Protein AF-A0A2C9THN3-F1 (afdb_monomer_lite)

InterPro domains:
  IPR021145 Portal protein SPP1 Gp6-like [PF05133] (47-108)

pLDDT: mean 83.49, std 13.27, range [46.38, 97.44]

Structure (mmCIF, N/CA/C/O backbone):
data_AF-A0A2C9THN3-F1
#
_entry.id   AF-A0A2C9THN3-F1
#
loop_
_atom_site.group_PDB
_atom_site.id
_atom_site.type_symbol
_atom_site.label_atom_id
_atom_site.label_alt_id
_atom_site.label_comp_id
_atom_site.label_asym_id
_atom_site.label_entity_id
_atom_site.label_seq_id
_atom_site.pdbx_PDB_ins_code
_atom_site.Cartn_x
_atom_site.Cartn_y
_atom_site.Cartn_z
_atom_site.occupancy
_atom_site.B_iso_or_equiv
_atom_site.auth_seq_id
_atom_site.auth_comp_id
_atom_site.auth_asym_id
_atom_site.auth_atom_id
_atom_site.pdbx_PDB_model_num
ATOM 1 N N . MET A 1 1 ? 1.369 -20.437 -43.093 1.00 48.19 1 MET A N 1
ATOM 2 C CA . MET A 1 1 ? 1.200 -20.181 -41.647 1.00 48.19 1 MET A CA 1
ATOM 3 C C . MET A 1 1 ? 1.747 -18.784 -41.389 1.00 48.19 1 MET A C 1
ATOM 5 O O . MET A 1 1 ? 2.913 -18.563 -41.687 1.00 48.19 1 MET A O 1
ATOM 9 N N . LEU A 1 2 ? 0.907 -17.816 -41.009 1.00 46.38 2 LEU A N 1
ATOM 10 C CA . LEU A 1 2 ? 1.350 -16.438 -40.760 1.00 46.38 2 LEU A CA 1
ATOM 11 C C . LEU A 1 2 ? 2.189 -16.417 -39.478 1.00 46.38 2 LEU A C 1
ATOM 13 O O . LEU A 1 2 ? 1.709 -16.823 -38.421 1.00 46.38 2 LEU A O 1
ATOM 17 N N . LYS A 1 3 ? 3.450 -15.997 -39.594 1.00 49.72 3 LYS A N 1
ATOM 18 C CA . LYS A 1 3 ? 4.364 -15.830 -38.464 1.00 49.72 3 LYS A CA 1
ATOM 19 C C . LYS A 1 3 ? 3.892 -14.604 -37.673 1.00 49.72 3 LYS A C 1
ATOM 21 O O . LYS A 1 3 ? 3.868 -13.505 -38.217 1.00 49.72 3 LYS A O 1
ATOM 26 N N . VAL A 1 4 ? 3.438 -14.802 -36.436 1.00 57.84 4 VAL A N 1
ATOM 27 C CA . VAL A 1 4 ? 3.079 -13.702 -35.524 1.00 57.84 4 VAL A CA 1
ATOM 28 C C . VAL A 1 4 ? 4.345 -12.902 -35.201 1.00 57.84 4 VAL A C 1
ATOM 30 O O . VAL A 1 4 ? 5.426 -13.477 -35.089 1.00 57.84 4 VAL A O 1
ATOM 33 N N . ASN A 1 5 ? 4.213 -11.578 -35.098 1.00 61.00 5 ASN A N 1
ATOM 34 C CA . ASN A 1 5 ? 5.321 -10.649 -34.891 1.00 61.00 5 ASN A CA 1
ATOM 35 C C . ASN A 1 5 ? 6.212 -11.047 -33.695 1.00 61.00 5 ASN A C 1
ATOM 37 O O . ASN A 1 5 ? 5.731 -11.162 -32.571 1.00 61.00 5 ASN A O 1
ATOM 41 N N . GLU A 1 6 ? 7.520 -11.190 -33.925 1.00 62.41 6 GLU A N 1
ATOM 42 C CA . GLU A 1 6 ? 8.526 -11.577 -32.918 1.00 62.41 6 GLU A CA 1
ATOM 43 C C . GLU A 1 6 ? 8.990 -10.409 -32.025 1.00 62.41 6 GLU A C 1
ATOM 45 O O . GLU A 1 6 ? 10.022 -10.513 -31.363 1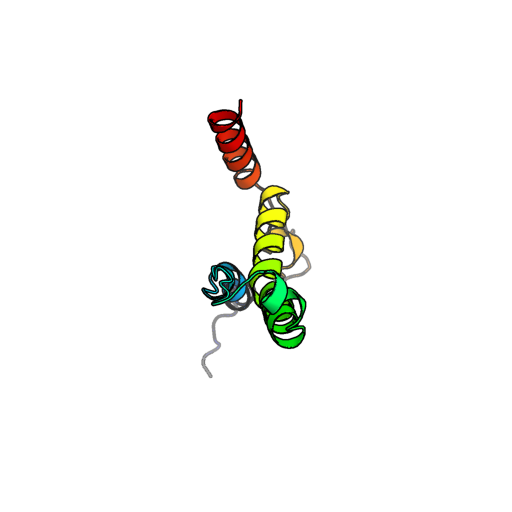.00 62.41 6 GLU A O 1
ATOM 50 N N . PHE A 1 7 ? 8.241 -9.308 -31.948 1.00 64.69 7 PHE A N 1
ATOM 51 C CA . PHE A 1 7 ? 8.608 -8.165 -31.106 1.00 64.69 7 PHE A CA 1
ATOM 52 C C . PHE A 1 7 ? 8.530 -8.494 -29.607 1.00 64.69 7 PHE A C 1
ATOM 54 O O . PHE A 1 7 ? 7.835 -9.425 -29.184 1.00 64.69 7 PHE A O 1
ATOM 61 N N . GLU A 1 8 ? 9.285 -7.747 -28.803 1.00 62.72 8 GLU A N 1
ATOM 62 C CA . GLU A 1 8 ? 9.166 -7.745 -27.344 1.00 62.72 8 GLU A CA 1
ATOM 63 C C . GLU A 1 8 ? 7.810 -7.148 -26.960 1.00 62.72 8 GLU A C 1
ATOM 65 O O . GLU A 1 8 ? 7.453 -6.042 -27.367 1.00 62.72 8 GLU A O 1
ATOM 70 N N . THR A 1 9 ? 7.023 -7.915 -26.213 1.00 63.94 9 THR A N 1
ATOM 71 C CA . THR A 1 9 ? 5.736 -7.482 -25.672 1.00 63.94 9 THR A CA 1
ATOM 72 C C . THR A 1 9 ? 5.870 -7.376 -24.167 1.00 63.94 9 THR A C 1
ATOM 74 O O . THR A 1 9 ? 6.364 -8.307 -23.542 1.00 63.94 9 THR A O 1
ATOM 77 N N . ASP A 1 10 ? 5.390 -6.282 -23.582 1.00 61.38 10 ASP A N 1
ATOM 78 C CA . ASP A 1 10 ? 5.431 -6.041 -22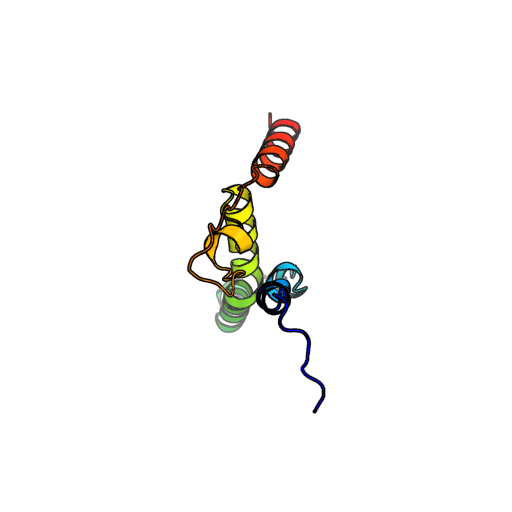.135 1.00 61.38 10 ASP A CA 1
ATOM 79 C C . ASP A 1 10 ? 4.354 -6.857 -21.385 1.00 61.38 10 ASP A C 1
ATOM 81 O O . ASP A 1 10 ? 3.451 -6.333 -20.729 1.00 61.38 10 ASP A O 1
ATOM 85 N N . THR A 1 11 ? 4.365 -8.175 -21.590 1.00 64.94 11 THR A N 1
ATOM 86 C CA . THR A 1 11 ? 3.400 -9.123 -21.019 1.00 64.94 11 THR A CA 1
ATOM 87 C C . THR A 1 11 ? 3.554 -9.250 -19.511 1.00 64.94 11 THR A C 1
ATOM 89 O O . THR A 1 11 ? 2.557 -9.422 -18.810 1.00 64.94 11 THR A O 1
ATOM 92 N N . ASP A 1 12 ? 4.774 -9.080 -19.010 1.00 64.06 12 ASP A N 1
ATOM 93 C CA . ASP A 1 12 ? 5.085 -9.199 -17.590 1.00 64.06 12 ASP A CA 1
ATOM 94 C C . ASP A 1 12 ? 4.502 -8.031 -16.782 1.00 64.06 12 ASP A C 1
ATOM 96 O O . ASP A 1 12 ? 4.006 -8.232 -15.671 1.00 64.06 12 ASP A O 1
ATOM 100 N N . LEU A 1 13 ? 4.470 -6.819 -17.351 1.00 63.56 13 LEU A N 1
ATOM 101 C CA . LEU A 1 13 ? 3.814 -5.667 -16.729 1.00 63.56 13 LEU A CA 1
ATOM 102 C C . LEU A 1 13 ? 2.297 -5.874 -16.627 1.00 63.56 13 LEU A C 1
ATOM 104 O O . LEU A 1 13 ? 1.695 -5.604 -15.588 1.00 63.56 13 LEU A O 1
ATOM 108 N N . ARG A 1 14 ? 1.675 -6.409 -17.686 1.00 62.22 14 ARG A N 1
ATOM 109 C CA . ARG A 1 14 ? 0.221 -6.646 -17.745 1.00 62.22 14 ARG A CA 1
ATOM 110 C C . ARG A 1 14 ? -0.262 -7.695 -16.743 1.00 62.22 14 ARG A C 1
ATOM 112 O O . ARG A 1 14 ? -1.383 -7.582 -16.264 1.00 62.22 14 ARG A O 1
ATOM 119 N N . GLY A 1 15 ? 0.568 -8.681 -16.402 1.00 63.19 15 GLY A N 1
ATOM 120 C CA . GLY A 1 15 ? 0.254 -9.647 -15.342 1.00 63.19 15 GLY A CA 1
ATOM 121 C C . GLY A 1 15 ? 0.367 -9.065 -13.928 1.00 63.19 15 GLY A C 1
ATOM 122 O O . GLY A 1 15 ? -0.277 -9.554 -13.004 1.00 63.19 15 GLY A O 1
ATOM 123 N N . ASN A 1 16 ? 1.157 -8.001 -13.760 1.00 63.47 16 ASN A N 1
ATOM 124 C CA . ASN A 1 16 ? 1.527 -7.449 -12.458 1.00 63.47 16 ASN A CA 1
ATOM 125 C C . ASN A 1 16 ? 0.755 -6.173 -12.068 1.00 63.47 16 ASN A C 1
ATOM 127 O O . ASN A 1 16 ? 0.770 -5.784 -10.912 1.00 63.47 16 ASN A O 1
ATOM 131 N N . ILE A 1 17 ? 0.019 -5.515 -12.961 1.00 68.19 17 ILE A N 1
ATOM 132 C CA . ILE A 1 17 ? -0.751 -4.303 -12.594 1.00 68.19 17 ILE A CA 1
ATOM 133 C C . ILE A 1 17 ? -1.853 -4.545 -11.547 1.00 68.19 17 ILE A C 1
ATOM 135 O O . ILE A 1 17 ? -2.256 -3.609 -10.857 1.00 68.19 17 ILE A O 1
ATOM 139 N N . ASN A 1 18 ? -2.316 -5.785 -11.383 1.00 68.88 18 ASN A N 1
ATOM 140 C CA . ASN A 1 18 ? -3.478 -6.082 -10.546 1.00 68.88 18 ASN A CA 1
ATOM 141 C C . ASN A 1 18 ? -3.275 -5.744 -9.062 1.00 68.88 18 ASN A C 1
ATOM 143 O O . ASN A 1 18 ? -4.212 -5.263 -8.445 1.00 68.88 18 ASN A O 1
ATOM 147 N N . TYR A 1 19 ? -2.083 -5.914 -8.478 1.00 68.69 19 TYR A N 1
ATOM 148 C CA . TYR A 1 19 ? -1.880 -5.591 -7.052 1.00 68.69 19 TYR A CA 1
ATOM 149 C C . TYR A 1 19 ? -1.804 -4.078 -6.770 1.00 68.69 19 TYR A C 1
ATOM 151 O O . TYR A 1 19 ? -1.963 -3.662 -5.626 1.00 68.69 19 TYR A O 1
ATOM 159 N N . LEU A 1 20 ? -1.546 -3.241 -7.785 1.00 72.31 20 LEU A N 1
ATOM 160 C CA . LEU A 1 20 ? -1.519 -1.777 -7.640 1.00 72.31 20 LEU A CA 1
ATOM 161 C C . LEU A 1 20 ? -2.932 -1.198 -7.578 1.00 72.31 20 LEU A C 1
ATOM 163 O O . LEU A 1 20 ? -3.200 -0.310 -6.770 1.00 72.31 20 LEU A O 1
ATOM 167 N N . PHE A 1 21 ? -3.816 -1.725 -8.425 1.00 79.44 21 PHE A N 1
ATOM 168 C CA . PHE A 1 21 ? -5.174 -1.223 -8.628 1.00 79.44 21 PHE A CA 1
ATOM 169 C C . PHE A 1 21 ? -6.248 -2.146 -8.045 1.00 79.44 21 PHE A C 1
ATOM 171 O O . PHE A 1 21 ? -7.409 -2.031 -8.416 1.00 79.44 21 PHE A O 1
ATOM 178 N N . ASN A 1 22 ? -5.877 -3.076 -7.159 1.00 86.38 22 ASN A N 1
ATOM 179 C CA . ASN A 1 22 ? -6.862 -3.902 -6.474 1.00 86.38 22 ASN A CA 1
ATOM 180 C C . ASN A 1 22 ? -7.652 -3.039 -5.479 1.00 86.38 22 ASN A C 1
ATOM 182 O O . ASN A 1 22 ? -7.067 -2.472 -4.552 1.00 86.38 22 ASN A O 1
ATOM 186 N N . ASP A 1 23 ? -8.968 -2.974 -5.661 1.00 90.25 23 ASP A N 1
ATOM 187 C CA . ASP A 1 23 ? -9.871 -2.212 -4.799 1.00 90.25 23 ASP A CA 1
ATOM 188 C C . ASP A 1 23 ? -9.887 -2.735 -3.355 1.00 90.25 23 ASP A C 1
ATOM 190 O O . ASP A 1 23 ? -9.996 -1.935 -2.426 1.00 90.25 23 ASP A O 1
ATOM 194 N N . GLU A 1 24 ? -9.653 -4.036 -3.140 1.00 92.75 24 GLU A N 1
ATOM 195 C CA . GLU A 1 24 ? -9.557 -4.639 -1.799 1.00 92.75 24 GLU A CA 1
ATOM 196 C C . GLU A 1 24 ? -8.431 -4.009 -0.966 1.00 92.75 24 GLU A C 1
ATOM 198 O O . GLU A 1 24 ? -8.503 -3.891 0.259 1.00 92.75 24 GLU A O 1
ATOM 203 N N . ALA A 1 25 ? -7.390 -3.490 -1.621 1.00 91.44 25 ALA A N 1
ATOM 204 C CA . ALA A 1 25 ? -6.308 -2.815 -0.922 1.00 91.44 25 ALA A CA 1
ATOM 205 C C . ALA A 1 25 ? -6.742 -1.475 -0.281 1.00 91.44 25 ALA A C 1
ATOM 207 O O . ALA A 1 25 ? -5.992 -0.931 0.532 1.00 91.44 25 ALA A O 1
ATOM 208 N N . ASN A 1 26 ? -7.916 -0.930 -0.634 1.00 91.44 26 ASN A N 1
ATOM 209 C CA . ASN A 1 26 ? -8.480 0.315 -0.092 1.00 91.44 26 ASN A CA 1
ATOM 210 C C . ASN A 1 26 ? -9.465 0.108 1.065 1.00 91.44 26 ASN A C 1
ATOM 212 O O . ASN A 1 26 ? -9.955 1.092 1.618 1.00 91.44 26 ASN A O 1
ATOM 216 N N . VAL A 1 27 ? -9.782 -1.139 1.418 1.00 93.94 27 VAL A N 1
ATOM 217 C CA . VAL A 1 27 ? -10.783 -1.434 2.448 1.00 93.94 27 VAL A CA 1
ATOM 218 C C . VAL A 1 27 ? -10.346 -0.883 3.806 1.00 93.94 27 VAL A C 1
ATOM 220 O O . VAL A 1 27 ? -9.228 -1.116 4.265 1.00 93.94 27 VAL A O 1
ATOM 223 N N . VAL A 1 28 ? -11.253 -0.172 4.472 1.00 94.56 28 VAL A N 1
ATOM 224 C CA . VAL A 1 28 ? -11.094 0.238 5.870 1.00 94.56 28 VAL A CA 1
ATOM 225 C C . VAL A 1 28 ? -11.828 -0.776 6.734 1.00 94.56 28 VAL A C 1
ATOM 227 O O . VAL A 1 28 ? -13.024 -0.988 6.550 1.00 94.56 28 VAL A O 1
ATOM 230 N N . TYR A 1 29 ? -11.121 -1.407 7.670 1.00 93.56 29 TYR A N 1
ATOM 231 C CA . TYR A 1 29 ? -11.735 -2.373 8.577 1.00 93.56 29 TYR A CA 1
ATOM 232 C C . TYR A 1 29 ? -12.591 -1.657 9.618 1.00 93.56 29 TYR A C 1
ATOM 234 O O . TYR A 1 29 ? -12.116 -0.775 10.333 1.00 93.56 29 TYR A O 1
ATOM 242 N N . THR A 1 30 ? -13.848 -2.068 9.717 1.00 93.31 30 THR A N 1
ATOM 243 C CA . THR A 1 30 ? -14.806 -1.573 10.705 1.00 93.31 30 THR A CA 1
ATOM 244 C C . THR A 1 30 ? -15.419 -2.752 11.439 1.00 93.31 30 THR A C 1
ATOM 246 O O . THR A 1 30 ? -15.616 -3.809 10.850 1.00 93.31 30 THR A O 1
ATOM 249 N N . TYR A 1 31 ? -15.732 -2.577 12.720 1.00 94.50 31 TYR A N 1
ATOM 250 C CA . TYR A 1 31 ? -16.369 -3.611 13.528 1.00 94.50 31 TYR A CA 1
ATOM 251 C C . TYR A 1 31 ? -17.612 -3.051 14.209 1.00 94.50 31 TYR A C 1
ATOM 253 O O . TYR A 1 31 ? -17.530 -2.056 14.933 1.00 94.50 31 TYR A O 1
ATOM 261 N N . ASP A 1 32 ? -18.747 -3.709 13.989 1.00 91.00 32 ASP A N 1
ATOM 262 C CA . ASP A 1 32 ? -20.026 -3.337 14.586 1.00 91.00 32 ASP A CA 1
ATOM 263 C C . ASP A 1 32 ? -20.115 -3.906 16.006 1.00 91.00 32 ASP A C 1
ATOM 265 O O . ASP A 1 32 ? -20.750 -4.927 16.265 1.00 91.00 32 ASP A O 1
ATOM 269 N N . GLY A 1 33 ? -19.429 -3.253 16.941 1.00 92.38 33 GLY A N 1
ATOM 270 C CA . GLY A 1 33 ? -19.381 -3.689 18.328 1.00 92.38 33 GLY A CA 1
ATOM 271 C C . GLY A 1 33 ? -18.466 -2.830 19.187 1.00 92.38 33 GLY A C 1
ATOM 272 O O . GLY A 1 33 ? -18.145 -1.689 18.860 1.00 92.38 33 GLY A O 1
ATOM 273 N N . THR A 1 34 ? -18.052 -3.387 20.322 1.00 94.25 34 THR A N 1
ATOM 274 C CA . THR A 1 34 ? -17.068 -2.742 21.200 1.00 94.25 34 THR A CA 1
ATOM 275 C C . THR A 1 34 ? -15.678 -3.311 20.951 1.00 94.25 34 THR A C 1
ATOM 277 O O . THR A 1 34 ? -15.531 -4.444 20.497 1.00 94.25 34 THR A O 1
ATOM 280 N N . GLU A 1 35 ? -14.644 -2.549 21.301 1.00 92.06 35 GLU A N 1
ATOM 281 C CA . GLU A 1 35 ? -13.252 -3.006 21.225 1.00 92.06 35 GLU A CA 1
ATOM 282 C 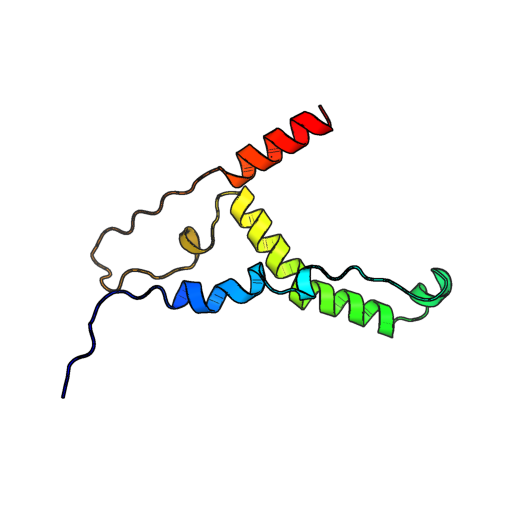C . GLU A 1 35 ? -13.032 -4.312 22.003 1.00 92.06 35 GLU A C 1
ATOM 284 O O . GLU A 1 35 ? -12.403 -5.241 21.503 1.00 92.06 35 GLU A O 1
ATOM 289 N N . SER A 1 36 ? -13.593 -4.415 23.212 1.00 93.25 36 SER A N 1
ATOM 290 C CA . SER A 1 36 ? -13.447 -5.607 24.053 1.00 93.25 36 SER A CA 1
ATOM 291 C C . SER A 1 36 ? -14.044 -6.860 23.414 1.00 93.25 36 SER A C 1
ATOM 293 O O . SER A 1 36 ? -13.501 -7.946 23.597 1.00 93.25 36 SER A O 1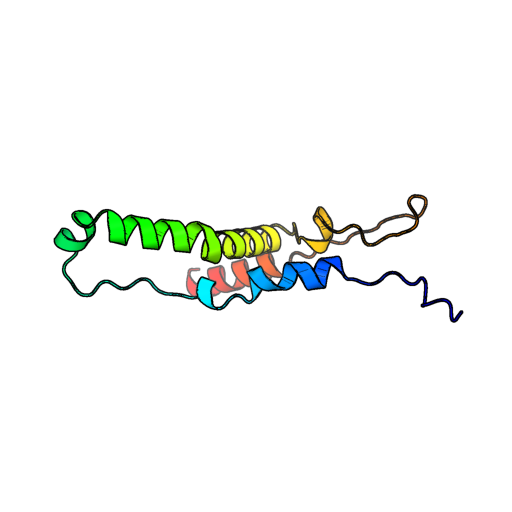
ATOM 295 N N . ASP A 1 37 ? -15.134 -6.708 22.663 1.00 94.94 37 ASP A N 1
ATOM 296 C CA . ASP A 1 37 ? -15.776 -7.801 21.932 1.00 94.94 37 ASP A CA 1
ATOM 297 C C . ASP A 1 37 ? -14.929 -8.244 20.728 1.00 94.94 37 ASP A C 1
ATOM 299 O O . ASP A 1 37 ? -14.641 -9.430 20.575 1.00 94.94 37 ASP A O 1
ATOM 303 N N . LEU A 1 38 ? -14.402 -7.293 19.945 1.00 93.69 38 LEU A N 1
ATOM 304 C CA . LEU A 1 38 ? -13.482 -7.597 18.844 1.00 93.69 38 LEU A CA 1
ATOM 305 C C . LEU A 1 38 ? -12.236 -8.350 19.328 1.00 93.69 38 LEU A C 1
ATOM 307 O O . LEU A 1 38 ? -11.838 -9.343 18.724 1.00 93.69 38 LEU A O 1
ATOM 311 N N . LEU A 1 39 ? -11.634 -7.906 20.435 1.00 91.88 39 LEU A N 1
ATOM 312 C CA . LEU A 1 39 ? -10.435 -8.534 20.999 1.00 91.88 39 LEU A CA 1
ATOM 313 C C . LEU A 1 39 ? -10.685 -9.966 21.497 1.00 91.88 39 LEU A C 1
ATOM 315 O O . LEU A 1 39 ? -9.752 -10.766 21.546 1.00 91.88 39 LEU A O 1
ATOM 319 N N . GLN A 1 40 ? -11.925 -10.300 21.861 1.00 94.88 40 GLN A N 1
ATOM 320 C CA . GLN A 1 40 ? -12.319 -11.665 22.222 1.00 94.88 40 GLN A CA 1
ATOM 321 C C . GLN A 1 40 ? -12.702 -12.502 20.991 1.00 94.88 40 GLN A C 1
ATOM 323 O O . GLN A 1 40 ? -12.600 -13.731 21.021 1.00 94.88 40 GLN A O 1
ATOM 328 N N . ASN A 1 41 ? -13.086 -11.858 19.888 1.00 94.62 41 ASN A N 1
ATOM 329 C CA . ASN A 1 41 ? -13.436 -12.502 18.629 1.00 94.62 41 ASN A CA 1
ATOM 330 C C . ASN A 1 41 ? -12.205 -12.729 17.732 1.00 94.62 41 ASN A C 1
ATOM 332 O O . ASN A 1 41 ? -12.000 -12.074 16.708 1.00 94.62 41 ASN A O 1
ATOM 336 N N . VAL A 1 42 ? -11.397 -13.725 18.105 1.00 94.75 42 VAL A N 1
ATOM 337 C CA . VAL A 1 42 ? -10.152 -14.094 17.401 1.00 94.75 42 VAL A CA 1
ATOM 338 C C . VAL A 1 42 ? -10.376 -14.383 15.912 1.00 94.75 42 VAL A C 1
ATOM 340 O O . VAL A 1 42 ? -9.520 -14.059 15.091 1.00 94.75 42 VAL A O 1
ATOM 343 N N . ASN A 1 43 ? -11.525 -14.956 15.547 1.00 95.50 43 ASN A N 1
ATOM 344 C CA . ASN A 1 43 ? -11.832 -15.269 14.152 1.00 95.50 43 ASN A CA 1
ATOM 345 C C . ASN A 1 43 ? -11.951 -14.003 13.299 1.00 95.50 43 ASN A C 1
ATOM 347 O O . ASN A 1 43 ? -11.428 -13.969 12.189 1.00 95.50 43 ASN A O 1
ATOM 351 N N . GLU A 1 44 ? -12.617 -12.966 13.806 1.00 94.75 44 GLU A N 1
ATOM 352 C CA . GLU A 1 44 ? -12.792 -11.720 13.058 1.00 94.75 44 GLU A CA 1
ATOM 353 C C . GLU A 1 44 ? -11.469 -10.959 12.925 1.00 94.75 44 GLU A C 1
ATOM 355 O O . GLU A 1 44 ? -11.117 -10.502 11.839 1.00 94.75 44 GLU A O 1
ATOM 360 N N . VAL A 1 45 ? -10.667 -10.936 13.995 1.00 95.44 45 VAL A N 1
ATOM 361 C CA . VAL A 1 45 ? -9.309 -10.373 13.956 1.00 95.44 45 VAL A CA 1
ATOM 362 C C . VAL A 1 45 ? -8.428 -11.114 12.943 1.00 95.44 45 VAL A C 1
ATOM 364 O O . VAL A 1 45 ? -7.733 -10.465 12.160 1.00 95.44 45 VAL A O 1
ATOM 367 N N . SER A 1 46 ? -8.477 -12.452 12.906 1.00 96.62 46 SER A N 1
ATOM 368 C CA . SER A 1 46 ? -7.708 -13.248 11.934 1.00 96.62 46 SER A CA 1
ATOM 369 C C . SER A 1 46 ? -8.075 -12.889 10.499 1.00 96.62 46 SER A C 1
ATOM 371 O O . SER A 1 46 ? -7.181 -12.660 9.690 1.00 96.62 46 SER A O 1
ATOM 373 N N . LYS A 1 47 ? -9.371 -12.738 10.189 1.00 96.31 47 LYS A N 1
ATOM 374 C CA . LYS A 1 47 ? -9.822 -12.337 8.847 1.00 96.31 47 LYS A CA 1
ATOM 375 C C . LYS A 1 47 ? -9.256 -10.985 8.423 1.00 96.31 47 LYS A C 1
ATOM 377 O O . LYS A 1 47 ? -8.811 -10.848 7.288 1.00 96.31 47 LYS A O 1
ATOM 382 N N . TYR A 1 48 ? -9.256 -9.989 9.312 1.00 96.31 48 TYR A N 1
ATOM 383 C CA . TYR A 1 48 ? -8.695 -8.669 8.999 1.00 96.31 48 TYR A CA 1
ATOM 384 C C . TYR A 1 48 ? -7.190 -8.733 8.748 1.00 96.31 48 TYR A C 1
ATOM 386 O O . TYR A 1 48 ? -6.687 -8.087 7.828 1.00 96.31 48 TYR A O 1
ATOM 394 N N . ILE A 1 49 ? -6.472 -9.531 9.540 1.00 96.38 49 ILE A N 1
ATOM 395 C CA . ILE A 1 49 ? -5.035 -9.735 9.360 1.00 96.38 49 ILE A CA 1
ATOM 396 C C . ILE A 1 49 ? -4.761 -10.441 8.031 1.00 96.38 49 ILE A C 1
ATOM 398 O O . ILE A 1 49 ? -3.941 -9.958 7.256 1.00 96.38 49 ILE A O 1
ATOM 402 N N . GLU A 1 50 ? -5.448 -11.545 7.741 1.00 97.44 50 GLU A N 1
ATOM 403 C CA . GLU A 1 50 ? -5.297 -12.296 6.489 1.00 97.44 50 GLU A CA 1
ATOM 404 C C . GLU A 1 50 ? -5.576 -11.401 5.279 1.00 97.44 50 GLU A C 1
ATOM 406 O O . GLU A 1 50 ? -4.722 -11.248 4.407 1.00 97.44 50 GLU A O 1
ATOM 411 N N . HIS A 1 51 ? -6.702 -10.687 5.290 1.00 96.94 51 HIS A N 1
ATOM 412 C CA . HIS A 1 51 ? -7.042 -9.737 4.238 1.00 96.94 51 HIS A CA 1
ATOM 413 C C . HIS A 1 51 ? -5.977 -8.637 4.069 1.00 96.94 51 HIS A C 1
ATOM 415 O O . HIS A 1 51 ? -5.579 -8.302 2.950 1.00 96.94 51 HIS A O 1
ATOM 421 N N . HIS A 1 52 ? -5.456 -8.082 5.170 1.00 96.50 52 HIS A N 1
ATOM 422 C CA . HIS A 1 52 ? -4.385 -7.086 5.112 1.00 96.50 52 HIS A CA 1
ATOM 423 C C . HIS A 1 52 ? -3.120 -7.658 4.466 1.00 96.50 52 HIS A C 1
ATOM 425 O O . HIS A 1 52 ? -2.498 -7.001 3.625 1.00 96.50 52 HIS A O 1
ATOM 431 N N . MET A 1 53 ? -2.743 -8.874 4.852 1.00 96.12 53 MET A N 1
ATOM 432 C CA . MET A 1 53 ? -1.551 -9.548 4.353 1.00 96.12 53 MET A CA 1
ATOM 433 C C . MET A 1 53 ? -1.648 -9.871 2.862 1.00 96.12 53 MET A C 1
ATOM 435 O O . MET A 1 53 ? -0.637 -9.740 2.164 1.00 96.12 53 MET A O 1
ATOM 439 N N . ASP A 1 54 ? -2.843 -10.224 2.389 1.00 93.62 54 ASP A N 1
ATOM 440 C CA . ASP A 1 54 ? -3.096 -10.647 1.013 1.00 93.62 54 ASP A CA 1
ATOM 441 C C . ASP A 1 54 ? -3.297 -9.473 0.045 1.00 93.62 54 ASP A C 1
ATOM 443 O O . ASP A 1 54 ? -2.830 -9.535 -1.094 1.00 93.62 54 ASP A O 1
ATOM 447 N N . TYR A 1 55 ? -3.935 -8.381 0.483 1.00 92.69 55 TYR A N 1
ATOM 448 C CA . TYR A 1 55 ? -4.336 -7.289 -0.418 1.00 92.69 55 TYR A CA 1
ATOM 449 C C . TYR A 1 55 ? -3.631 -5.958 -0.144 1.00 92.69 55 TYR A C 1
ATOM 451 O O . TYR A 1 55 ? -3.137 -5.311 -1.071 1.00 92.69 55 TYR A O 1
ATOM 459 N N . GLN A 1 56 ? -3.531 -5.534 1.117 1.00 93.44 56 GLN A N 1
ATOM 460 C CA . GLN A 1 56 ? -3.005 -4.203 1.454 1.00 93.44 56 GLN A CA 1
ATOM 461 C C . GLN A 1 56 ? -1.476 -4.176 1.487 1.00 93.44 56 GLN A C 1
ATOM 463 O O . GLN A 1 56 ? -0.842 -3.312 0.871 1.00 93.44 56 GLN A O 1
ATOM 468 N N . ARG A 1 57 ? -0.865 -5.144 2.176 1.00 93.44 57 ARG A N 1
ATOM 469 C CA . ARG A 1 57 ? 0.588 -5.240 2.342 1.00 93.44 57 ARG A CA 1
ATOM 470 C C . ARG A 1 57 ? 1.342 -5.319 1.005 1.00 93.44 57 ARG A C 1
ATOM 472 O O . ARG A 1 57 ? 2.337 -4.601 0.879 1.00 93.44 57 ARG A O 1
ATOM 479 N N . PRO A 1 58 ? 0.928 -6.118 -0.002 1.00 90.75 58 PRO A N 1
ATOM 480 C CA . PRO A 1 58 ? 1.638 -6.169 -1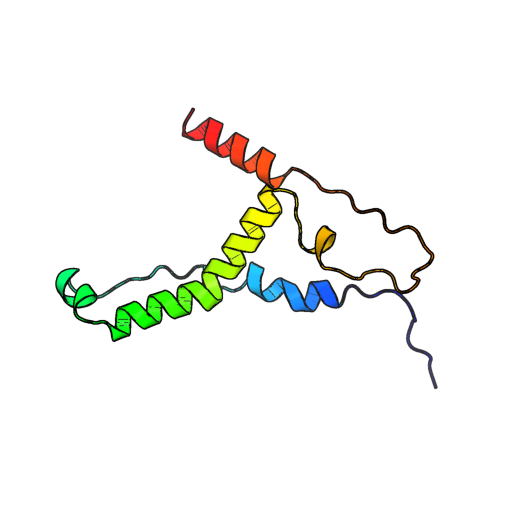.280 1.00 90.75 58 PRO A CA 1
ATOM 481 C C . PRO A 1 58 ? 1.677 -4.812 -1.986 1.00 90.75 58 PRO A C 1
ATOM 483 O O . PRO A 1 58 ? 2.720 -4.419 -2.509 1.00 90.75 58 PRO A O 1
ATOM 486 N N . ARG A 1 59 ? 0.574 -4.054 -1.937 1.00 90.25 59 ARG A N 1
ATOM 487 C CA . ARG A 1 59 ? 0.514 -2.703 -2.499 1.00 90.25 59 ARG A CA 1
ATOM 488 C C . ARG A 1 59 ? 1.424 -1.733 -1.752 1.00 90.25 59 ARG A C 1
ATOM 490 O O . ARG A 1 59 ? 2.185 -1.012 -2.391 1.00 90.25 59 ARG A O 1
ATOM 497 N N . LEU A 1 60 ? 1.389 -1.739 -0.418 1.00 91.50 60 LEU A N 1
ATOM 498 C CA . LEU A 1 60 ? 2.263 -0.891 0.405 1.00 91.50 60 LEU A CA 1
ATOM 499 C C . LEU A 1 60 ? 3.742 -1.169 0.135 1.00 91.50 60 LEU A C 1
ATOM 501 O O . LEU A 1 60 ? 4.526 -0.232 0.006 1.00 91.50 60 LEU A O 1
ATOM 505 N N . LYS A 1 61 ? 4.114 -2.444 -0.028 1.00 90.81 61 LYS A N 1
ATOM 506 C CA . LYS A 1 61 ? 5.474 -2.816 -0.416 1.00 90.81 61 LYS A CA 1
ATOM 507 C C . LYS A 1 61 ? 5.872 -2.175 -1.746 1.00 90.81 61 LYS A C 1
ATOM 509 O O . LYS A 1 61 ? 6.951 -1.603 -1.834 1.00 90.81 61 LYS A O 1
ATOM 514 N N . VAL A 1 62 ? 5.004 -2.223 -2.754 1.00 87.12 62 VAL A N 1
ATOM 515 C CA . VAL A 1 62 ? 5.295 -1.631 -4.068 1.00 87.12 62 VAL A CA 1
ATOM 516 C C . VAL A 1 62 ? 5.438 -0.115 -3.980 1.00 87.12 62 VAL A C 1
ATOM 518 O O . VAL A 1 62 ? 6.338 0.442 -4.601 1.00 87.12 62 VAL A O 1
ATOM 521 N N . LEU A 1 63 ? 4.578 0.557 -3.212 1.00 89.31 63 LEU A N 1
ATOM 522 C CA . LEU A 1 63 ? 4.671 2.004 -3.008 1.00 89.31 63 LEU A CA 1
ATOM 523 C C . LEU A 1 63 ? 5.975 2.391 -2.294 1.00 89.31 63 LEU A C 1
ATOM 525 O O . LEU A 1 63 ? 6.626 3.350 -2.700 1.00 89.31 63 LEU A O 1
ATOM 529 N N . SER A 1 64 ? 6.392 1.608 -1.295 1.00 91.94 64 SER A N 1
ATOM 530 C CA . SER A 1 64 ? 7.686 1.774 -0.622 1.00 91.94 64 SER A CA 1
ATOM 531 C C . SER A 1 64 ? 8.858 1.543 -1.576 1.00 91.94 64 SER A C 1
ATOM 533 O O . SER A 1 64 ? 9.788 2.342 -1.618 1.00 91.94 64 SER A O 1
ATOM 535 N N . ASP A 1 65 ? 8.807 0.483 -2.382 1.00 89.56 65 ASP A N 1
ATOM 536 C CA . ASP A 1 65 ? 9.838 0.199 -3.378 1.00 89.56 65 ASP A CA 1
ATOM 537 C C . ASP A 1 65 ? 9.917 1.347 -4.408 1.00 89.56 65 ASP A C 1
ATOM 539 O O . ASP A 1 65 ? 11.008 1.736 -4.817 1.00 89.56 65 ASP A O 1
ATOM 543 N N . TYR A 1 66 ? 8.782 1.948 -4.786 1.00 89.56 66 TYR A N 1
ATOM 544 C CA . TYR A 1 66 ? 8.741 3.105 -5.685 1.00 89.56 66 TYR A CA 1
ATOM 545 C C . TYR A 1 66 ? 9.373 4.353 -5.057 1.00 89.56 66 TYR A C 1
ATOM 547 O O . TYR A 1 66 ? 10.145 5.042 -5.721 1.00 89.56 66 TYR A O 1
ATOM 555 N N . TYR A 1 67 ? 9.110 4.606 -3.771 1.00 92.81 67 TYR A N 1
ATOM 556 C CA . TYR A 1 67 ? 9.768 5.662 -2.997 1.00 92.81 67 TYR A CA 1
ATOM 557 C C . TYR A 1 67 ? 11.293 5.477 -2.957 1.00 92.81 67 TYR A C 1
ATOM 559 O O . TYR A 1 67 ? 12.041 6.432 -3.141 1.00 92.81 67 TYR A O 1
ATOM 567 N N . GLU A 1 68 ? 11.772 4.243 -2.796 1.00 91.44 68 GLU A N 1
ATOM 568 C CA . GLU A 1 68 ? 13.205 3.917 -2.796 1.00 91.44 68 GLU A CA 1
ATOM 569 C C . GLU A 1 68 ? 13.839 3.869 -4.202 1.00 91.44 68 GLU A C 1
ATOM 571 O O . GLU A 1 68 ? 15.012 3.515 -4.341 1.00 91.44 68 GLU A O 1
ATOM 576 N N . GLY A 1 69 ? 13.083 4.169 -5.265 1.00 87.69 69 GLY A N 1
ATOM 577 C CA . GLY A 1 69 ? 13.548 4.063 -6.653 1.00 87.69 69 GLY A CA 1
ATOM 578 C C . GLY A 1 69 ? 13.734 2.619 -7.148 1.00 87.69 69 GLY A C 1
ATOM 579 O O . GLY A 1 69 ? 14.286 2.394 -8.226 1.00 87.69 69 GLY A O 1
ATOM 580 N N . LYS A 1 70 ? 13.256 1.623 -6.394 1.00 85.44 70 LYS A N 1
ATOM 581 C CA . LYS A 1 70 ? 13.302 0.180 -6.688 1.00 85.44 70 LYS A CA 1
ATOM 582 C C . LYS A 1 70 ? 12.062 -0.287 -7.451 1.00 85.44 70 LYS A C 1
ATOM 584 O O . LYS A 1 70 ? 11.453 -1.304 -7.128 1.00 85.44 70 LYS A O 1
ATOM 589 N N . THR A 1 71 ? 11.667 0.448 -8.485 1.00 78.88 71 THR A N 1
ATOM 590 C CA . THR A 1 71 ? 10.483 0.108 -9.284 1.00 78.88 71 THR A CA 1
ATOM 591 C C . THR A 1 71 ? 10.591 -1.314 -9.834 1.00 78.88 71 THR A C 1
ATOM 593 O O . THR A 1 71 ? 11.624 -1.691 -10.387 1.00 78.88 71 THR A O 1
ATOM 596 N N . LYS A 1 72 ? 9.509 -2.096 -9.766 1.00 71.94 72 LYS A N 1
ATOM 597 C CA . LYS A 1 72 ? 9.466 -3.483 -10.268 1.00 71.94 72 LYS A CA 1
ATOM 598 C C . LYS A 1 72 ? 9.994 -3.644 -11.697 1.00 71.94 72 LYS A C 1
ATOM 600 O O . LYS A 1 72 ? 10.713 -4.592 -11.990 1.00 71.94 72 LYS A O 1
ATOM 605 N N . ASN A 1 73 ? 9.744 -2.663 -12.563 1.00 68.62 73 ASN A N 1
ATOM 606 C CA . ASN A 1 73 ? 10.247 -2.652 -13.942 1.00 68.62 73 ASN A CA 1
ATOM 607 C C . ASN A 1 73 ? 11.775 -2.601 -14.045 1.00 68.62 73 ASN A C 1
ATOM 609 O O . ASN A 1 73 ? 12.344 -3.002 -15.064 1.00 68.62 73 ASN A O 1
ATOM 613 N N . LEU A 1 74 ? 12.428 -2.071 -13.013 1.00 69.00 74 LEU A N 1
ATOM 614 C CA . LEU A 1 74 ? 13.874 -1.955 -12.903 1.00 69.00 74 LEU A CA 1
ATOM 615 C C . LEU A 1 74 ? 14.494 -3.189 -12.253 1.00 69.00 74 LEU A C 1
ATOM 617 O O . LEU A 1 74 ? 15.614 -3.538 -12.610 1.00 69.00 74 LEU A O 1
ATOM 621 N N . VAL A 1 75 ? 13.780 -3.856 -11.345 1.00 70.81 75 VAL A N 1
ATOM 622 C CA . VAL A 1 75 ? 14.334 -4.940 -10.518 1.00 70.81 75 VAL A CA 1
ATOM 623 C C . VAL A 1 75 ? 13.936 -6.334 -11.019 1.00 70.81 75 VAL A C 1
ATOM 625 O O . VAL A 1 75 ? 14.769 -7.232 -11.010 1.00 70.81 75 VAL A O 1
ATOM 628 N N . GLU A 1 76 ? 12.703 -6.521 -11.496 1.00 69.38 76 GLU A N 1
ATOM 629 C CA . GLU A 1 76 ? 12.112 -7.858 -11.685 1.00 69.38 76 GLU A CA 1
ATOM 630 C C . GLU A 1 76 ? 11.786 -8.221 -13.142 1.00 69.38 76 GLU A C 1
ATOM 632 O O . GLU A 1 76 ? 11.678 -9.401 -13.456 1.00 69.38 76 GLU A O 1
ATOM 637 N N . LEU A 1 77 ? 11.624 -7.248 -14.047 1.00 69.75 77 LEU A N 1
ATOM 638 C CA . LEU A 1 77 ? 11.176 -7.542 -15.416 1.00 69.75 77 LEU A CA 1
ATOM 639 C C . LEU A 1 77 ? 12.307 -8.009 -16.341 1.00 69.75 77 LEU A C 1
ATOM 641 O O . LEU A 1 77 ? 13.361 -7.368 -16.410 1.00 69.75 77 LEU A O 1
ATOM 645 N N . THR A 1 78 ? 12.039 -9.044 -17.140 1.00 69.56 78 THR A N 1
ATOM 646 C CA . THR A 1 78 ? 12.906 -9.496 -18.238 1.00 69.56 78 THR A CA 1
ATOM 647 C C . THR A 1 78 ? 12.32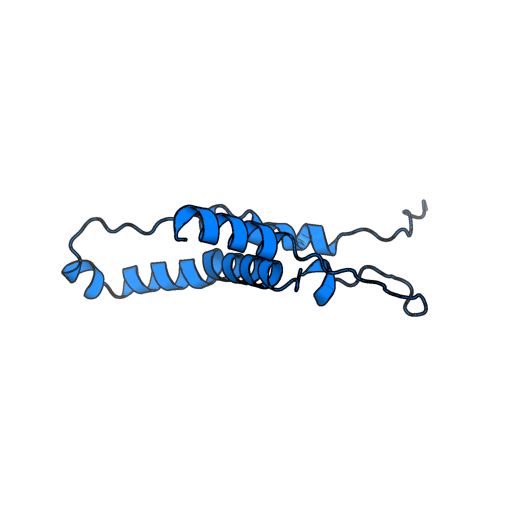6 -9.009 -19.561 1.00 69.56 78 THR A C 1
ATOM 649 O O . THR A 1 78 ? 11.541 -9.684 -20.213 1.00 69.56 78 THR A O 1
ATOM 652 N N . ARG A 1 79 ? 12.697 -7.789 -19.959 1.00 66.19 79 ARG A N 1
ATOM 653 C CA . ARG A 1 79 ? 12.153 -7.151 -21.172 1.00 66.19 79 ARG A CA 1
ATOM 654 C C . ARG A 1 79 ? 12.818 -7.643 -22.459 1.00 66.19 79 ARG A C 1
ATOM 656 O O . ARG A 1 79 ? 12.157 -7.731 -23.486 1.00 66.19 79 ARG A O 1
ATOM 663 N N . ARG A 1 80 ? 14.113 -7.962 -22.381 1.00 71.06 80 ARG A N 1
ATOM 664 C CA . ARG A 1 80 ? 14.964 -8.299 -23.525 1.00 71.06 80 ARG A CA 1
ATOM 665 C C . ARG A 1 80 ? 14.846 -9.775 -23.899 1.00 71.06 80 ARG A C 1
ATOM 667 O O . ARG A 1 80 ? 15.043 -10.631 -23.041 1.00 71.06 80 ARG A O 1
ATOM 674 N N . LYS A 1 81 ? 14.624 -10.079 -25.180 1.00 69.50 81 LYS A N 1
ATOM 675 C CA . LYS A 1 81 ? 14.773 -11.446 -25.724 1.00 69.50 81 LYS A CA 1
ATOM 676 C C . LYS A 1 81 ? 16.236 -11.823 -25.958 1.00 69.50 81 LYS A C 1
ATOM 678 O O . LYS A 1 81 ? 16.586 -12.997 -25.906 1.00 69.50 81 LYS A O 1
ATOM 683 N N . GLU A 1 82 ? 17.077 -10.836 -26.249 1.00 79.50 82 GLU A N 1
ATOM 684 C CA . GLU A 1 82 ? 18.470 -11.020 -26.656 1.00 79.50 82 GLU A CA 1
ATOM 685 C C . GLU A 1 82 ? 19.418 -10.737 -25.482 1.00 79.50 82 GLU A C 1
ATOM 687 O O . GLU A 1 82 ? 19.627 -9.584 -25.105 1.00 79.50 82 GLU A O 1
ATOM 692 N N . GLU A 1 83 ? 20.033 -11.783 -24.923 1.00 77.75 83 GLU A N 1
ATOM 693 C CA . GLU A 1 83 ? 20.913 -11.679 -23.742 1.00 77.75 83 GLU A CA 1
ATOM 694 C C . GLU A 1 83 ? 22.198 -10.866 -23.983 1.00 77.75 83 GLU A C 1
ATOM 696 O O . GLU A 1 83 ? 22.815 -10.372 -23.043 1.00 77.75 83 GLU A O 1
ATOM 701 N N . TYR A 1 84 ? 22.622 -10.718 -25.241 1.00 79.31 84 TYR A N 1
ATOM 702 C CA . TYR A 1 84 ? 23.892 -10.076 -25.595 1.00 79.31 84 TYR A CA 1
ATOM 703 C C . TYR A 1 84 ? 23.807 -8.551 -25.722 1.00 79.31 84 TYR A C 1
ATOM 705 O O . TYR A 1 84 ? 24.825 -7.894 -25.949 1.00 79.31 84 TYR A O 1
ATOM 713 N N . MET A 1 85 ? 22.612 -7.969 -25.630 1.00 81.31 85 MET A N 1
ATOM 714 C CA . MET A 1 85 ? 22.439 -6.529 -25.753 1.00 81.31 85 MET A CA 1
ATOM 715 C C . MET A 1 85 ? 22.378 -5.846 -24.381 1.00 81.31 85 MET A C 1
ATOM 717 O O . MET A 1 85 ? 21.828 -6.376 -23.423 1.00 81.31 85 MET A O 1
ATOM 721 N N . ALA A 1 86 ? 22.908 -4.625 -24.293 1.00 80.88 86 ALA A N 1
ATOM 722 C CA . ALA A 1 86 ? 22.962 -3.875 -23.038 1.00 80.88 86 ALA A CA 1
ATOM 723 C C . ALA A 1 86 ? 21.563 -3.543 -22.478 1.00 80.88 86 ALA A C 1
ATOM 725 O O . ALA A 1 86 ? 20.745 -2.940 -23.170 1.00 80.88 86 ALA A O 1
ATOM 726 N N . ASP A 1 87 ? 21.293 -3.862 -21.213 1.00 78.50 87 ASP A N 1
ATOM 727 C CA . ASP A 1 87 ? 20.025 -3.547 -20.540 1.00 78.50 87 ASP A CA 1
ATOM 728 C C . ASP A 1 87 ? 20.191 -2.347 -19.594 1.00 78.50 87 ASP A C 1
ATOM 730 O O . ASP A 1 87 ? 20.479 -2.496 -18.407 1.00 78.50 87 ASP A O 1
ATOM 734 N N . ASN A 1 88 ? 20.068 -1.133 -20.140 1.00 82.25 88 ASN A N 1
ATOM 735 C CA . ASN A 1 88 ? 20.122 0.089 -19.339 1.00 82.25 88 ASN A CA 1
ATOM 736 C C . ASN A 1 88 ? 18.756 0.375 -18.694 1.00 82.25 88 ASN A C 1
ATOM 738 O O . ASN A 1 88 ? 17.723 0.410 -19.370 1.00 82.25 88 ASN A O 1
ATOM 742 N N . ARG A 1 89 ? 18.767 0.620 -17.382 1.00 80.00 89 ARG A N 1
ATOM 743 C CA . ARG A 1 89 ? 17.591 0.852 -16.546 1.00 80.00 89 ARG A CA 1
ATOM 744 C C . ARG A 1 89 ? 17.822 2.112 -15.713 1.00 80.00 89 ARG A C 1
ATOM 746 O O . ARG A 1 89 ? 18.773 2.172 -14.941 1.00 80.00 89 ARG A O 1
ATOM 753 N N . VAL A 1 90 ? 16.953 3.109 -15.863 1.00 81.62 90 VAL A N 1
ATOM 754 C CA . VAL A 1 90 ? 17.054 4.376 -15.127 1.00 81.62 90 VAL A CA 1
ATOM 755 C C . VAL A 1 90 ? 16.021 4.393 -14.009 1.00 81.62 90 VAL A C 1
ATOM 757 O O . VAL A 1 90 ? 14.824 4.272 -14.264 1.00 81.62 90 VAL A O 1
ATOM 760 N N . ALA A 1 91 ? 16.495 4.540 -12.774 1.00 84.25 91 ALA A N 1
ATOM 761 C CA . ALA A 1 91 ? 15.642 4.842 -11.635 1.00 84.25 91 ALA A CA 1
ATOM 762 C C . ALA A 1 91 ? 15.319 6.339 -11.603 1.00 84.25 91 ALA A C 1
ATOM 764 O O . ALA A 1 91 ? 16.182 7.170 -11.885 1.00 84.25 91 ALA A O 1
ATOM 765 N N . HIS A 1 92 ? 14.080 6.666 -11.243 1.00 86.06 92 HIS A N 1
ATOM 766 C CA . HIS A 1 92 ? 13.639 8.035 -10.999 1.00 86.06 92 HIS A CA 1
ATOM 767 C C . HIS A 1 92 ? 13.198 8.166 -9.544 1.00 86.06 92 HIS A C 1
ATOM 769 O O . HIS A 1 92 ? 12.557 7.267 -9.006 1.00 86.06 92 HIS A O 1
ATOM 775 N N . ASP A 1 93 ? 13.513 9.302 -8.936 1.00 88.00 93 ASP A N 1
ATOM 776 C CA . ASP A 1 93 ? 13.238 9.649 -7.541 1.00 88.00 93 ASP A CA 1
ATOM 777 C C . ASP A 1 93 ? 11.922 10.426 -7.370 1.00 88.00 93 ASP A C 1
ATOM 779 O O . ASP A 1 93 ? 11.669 11.021 -6.329 1.00 88.00 93 ASP A O 1
ATOM 783 N N . TYR A 1 94 ? 11.043 10.430 -8.377 1.00 91.25 94 TYR A N 1
ATOM 784 C CA . TYR A 1 94 ? 9.810 11.219 -8.328 1.00 91.25 94 TYR A CA 1
ATOM 785 C C . TYR A 1 94 ? 8.943 10.910 -7.106 1.00 91.25 94 TYR A C 1
ATOM 787 O O . TYR A 1 94 ? 8.354 11.818 -6.525 1.00 91.25 94 TYR A O 1
ATOM 795 N N . ALA A 1 95 ? 8.857 9.639 -6.713 1.00 91.50 95 ALA A N 1
ATOM 796 C CA . ALA A 1 95 ? 8.043 9.230 -5.578 1.00 91.50 95 ALA A CA 1
ATOM 797 C C . ALA A 1 95 ? 8.577 9.771 -4.249 1.00 91.50 95 ALA A C 1
ATOM 799 O O . ALA A 1 95 ? 7.782 10.276 -3.454 1.00 91.50 95 ALA A O 1
ATOM 800 N N . SER A 1 96 ? 9.893 9.707 -4.020 1.00 94.81 96 SER A N 1
ATOM 801 C CA . SER A 1 96 ? 10.503 10.301 -2.829 1.00 94.81 96 SER A CA 1
ATOM 802 C C . SER A 1 96 ? 10.389 11.816 -2.858 1.00 94.81 96 SER A C 1
ATOM 804 O O . SER A 1 96 ? 9.851 12.389 -1.918 1.00 94.81 96 SER A O 1
ATOM 806 N N . TYR A 1 97 ? 10.754 12.455 -3.973 1.00 95.88 97 TYR A N 1
ATOM 807 C CA . TYR A 1 97 ? 10.665 13.905 -4.131 1.00 95.88 97 TYR A CA 1
ATOM 808 C C . TYR A 1 97 ? 9.266 14.454 -3.809 1.00 95.88 97 TYR A C 1
ATOM 810 O O . TYR A 1 97 ? 9.131 15.390 -3.021 1.00 95.88 97 TYR A O 1
ATOM 818 N N . ILE A 1 98 ? 8.214 13.863 -4.388 1.00 95.44 98 ILE A N 1
ATOM 819 C CA . ILE A 1 98 ? 6.828 14.290 -4.148 1.00 95.44 98 ILE A CA 1
ATOM 820 C C . ILE A 1 98 ? 6.431 14.050 -2.688 1.00 95.44 98 ILE A C 1
ATOM 822 O O . ILE A 1 98 ? 5.824 14.923 -2.069 1.00 95.44 98 ILE A O 1
ATOM 826 N N . SER A 1 99 ? 6.758 12.881 -2.137 1.00 94.81 99 SER A N 1
ATOM 827 C CA . SER A 1 99 ? 6.361 12.511 -0.774 1.00 94.81 99 SER A CA 1
ATOM 828 C C . SER A 1 99 ? 7.039 13.397 0.271 1.00 94.81 99 SER A C 1
ATOM 830 O O . SER A 1 99 ? 6.370 13.899 1.171 1.00 94.81 99 SER A O 1
ATOM 832 N N . ASP A 1 100 ? 8.339 13.650 0.121 1.00 95.56 100 ASP A N 1
ATOM 833 C CA . ASP A 1 100 ? 9.110 14.531 0.999 1.00 95.56 100 ASP A CA 1
ATOM 834 C C . ASP A 1 100 ? 8.632 15.977 0.904 1.00 95.56 100 ASP A C 1
ATOM 836 O O . ASP A 1 100 ? 8.475 16.643 1.927 1.00 95.56 100 ASP A O 1
ATOM 840 N N . PHE A 1 101 ? 8.330 16.454 -0.309 1.00 96.44 101 PHE A N 1
ATOM 841 C CA . PHE A 1 101 ? 7.758 17.782 -0.508 1.00 96.44 101 PHE A CA 1
ATOM 842 C C . PHE A 1 101 ? 6.417 17.942 0.220 1.00 96.44 101 PHE A C 1
ATOM 844 O O . PHE A 1 101 ? 6.218 18.917 0.944 1.00 96.44 101 PHE A O 1
ATOM 851 N N . ILE A 1 102 ? 5.503 16.980 0.060 1.00 95.94 102 ILE A N 1
ATOM 852 C CA . ILE A 1 102 ? 4.185 16.995 0.707 1.00 95.94 102 ILE A CA 1
ATOM 853 C C . ILE A 1 102 ? 4.325 16.940 2.232 1.00 95.94 102 ILE A C 1
ATOM 855 O O . ILE A 1 102 ? 3.711 17.745 2.933 1.00 95.94 102 ILE A O 1
ATOM 859 N N . ASN A 1 103 ? 5.148 16.024 2.748 1.00 94.81 103 ASN A N 1
ATOM 860 C CA . ASN A 1 103 ? 5.389 15.892 4.183 1.00 94.81 103 ASN A CA 1
ATOM 861 C C . ASN A 1 103 ? 6.001 17.170 4.765 1.00 94.81 103 ASN A C 1
ATOM 863 O O . ASN A 1 103 ? 5.539 17.651 5.797 1.00 94.81 103 ASN A O 1
ATOM 867 N N . GLY A 1 104 ? 6.988 17.754 4.083 1.00 96.69 104 GLY A N 1
ATOM 868 C CA . GLY A 1 104 ? 7.602 19.017 4.480 1.00 96.69 104 GLY A CA 1
ATOM 869 C C . GLY A 1 104 ? 6.625 20.193 4.453 1.00 96.69 104 GLY A C 1
ATOM 870 O O . GLY A 1 104 ? 6.688 21.044 5.329 1.00 96.69 104 GLY A O 1
ATOM 871 N N . TYR A 1 105 ? 5.690 20.231 3.500 1.00 96.12 105 TYR A N 1
ATOM 872 C CA . TYR A 1 105 ? 4.673 21.283 3.435 1.00 96.12 105 TYR A CA 1
ATOM 873 C C . TYR A 1 105 ? 3.639 21.192 4.566 1.00 96.12 105 TYR A C 1
ATOM 875 O O . TYR A 1 105 ? 3.224 22.217 5.100 1.00 96.12 105 TYR A O 1
ATOM 883 N N . PHE A 1 106 ? 3.189 19.982 4.913 1.00 94.62 106 PHE A N 1
ATOM 884 C CA . PHE A 1 106 ? 2.140 19.801 5.921 1.00 94.62 106 PHE A CA 1
ATOM 885 C C . PHE A 1 106 ? 2.655 19.760 7.362 1.00 94.62 106 PHE A C 1
ATOM 887 O O . PHE A 1 106 ? 1.909 20.125 8.270 1.00 94.62 106 PHE A O 1
ATOM 894 N N . LEU A 1 107 ? 3.879 19.273 7.584 1.00 92.25 107 LEU A N 1
ATOM 895 C CA . LEU A 1 107 ? 4.418 18.998 8.922 1.00 92.25 107 LEU A CA 1
ATOM 896 C C . LEU A 1 107 ? 5.611 19.889 9.306 1.00 92.25 107 LEU A C 1
ATOM 898 O O . LEU A 1 107 ? 6.025 19.842 10.466 1.00 92.25 107 LEU A O 1
ATOM 902 N N . GLY A 1 108 ? 6.187 20.625 8.348 1.00 69.94 108 GLY A N 1
ATOM 903 C CA . GLY A 1 108 ? 7.382 21.465 8.512 1.00 69.94 108 GLY A CA 1
ATOM 904 C C . GLY A 1 108 ? 7.105 22.918 8.871 1.00 69.94 108 GLY A C 1
ATOM 905 O O . GLY A 1 108 ? 5.986 23.413 8.611 1.00 69.94 108 GLY A O 1
#

Organism: Staphylococcus aureus (NCBI:txid1280)

Secondary structure (DSSP, 8-state):
----------HHHHHHGGGTS-GGGGPPP--SS-HHHHHH-HHHHHHHHHHIIIIIHHHHHHHHHHHTT--HHHHT----S-TTS--------HHHHHHHHHHHHHH-

Sequence (108 aa):
MLKVNEFETDTDLRGNINYLFNDEANVVYTYDGTESDLLQNVNEVSKYIEHHMDYQRPRLKVLSDYYEGKTKNLVELTRRKEEYMADNRVAHDYASYISDFINGYFLG

Radius of gyration: 20.66 Å; chains: 1; bounding box: 44×42×66 Å

Foldseek 3Di:
DDDDDPAQDPVVVVVPCCLQPPPLLVDDDDDPDDPVVVVVCVVSVVVVVVSCVPRNVVNVVQLVCLQVLNHCCQPPDDRDPDPPDDDDDDGDNVSVVVVVVVCVVPPD